Protein AF-A0A6M3LPA4-F1 (afdb_monomer)

Nearest PDB structures (foldseek):
  3vms-assembly1_A  TM=6.986E-01  e=9.659E+00  Staphylococcus aureus subsp. aureus Mu50

Sequence (93 aa):
LSVLPAEGTFVTMKVIRELQSNLGFSEEELRDYNVRQEEGKVFWDAANDALKQKGVEIGPKAKDIIVLALSKLSEEKKLRMEHIPLYEKFIGE

Organism: NCBI:txid1070528

Solvent-accessible surface area (backbone atoms only — not comparable to full-atom values): 5877 Å² total; per-residue (Å²): 123,96,62,65,73,94,73,76,53,73,68,56,51,52,49,51,52,50,51,53,57,66,72,42,78,49,77,65,50,39,61,75,33,56,59,41,80,55,97,92,41,78,45,58,59,82,83,45,85,79,73,55,83,75,81,72,82,71,52,70,71,52,47,51,52,50,44,52,37,51,50,50,30,51,76,68,69,65,68,47,81,89,44,48,69,56,43,38,74,68,64,62,122

Radius of gyration: 15.98 Å; Cα contacts (8 Å, |Δi|>4): 52; chains: 1; bounding box: 36×34×41 Å

Secondary structure (DSSP, 8-state):
-TTS-SS--HHHHHHHHHHHHHHSPPHHHHHHTT-EEETTEEE--TT-TT---------HHHHHHHHHHHHHHHHTT---GGGHHHHHHHH--

Foldseek 3Di:
DVLQDPDDDPVSVVLVVVLVVLPDADPVRCVVQVWDQDPNDTDTNPVDPVVPPPPRDRDPVNLVSSQVSLVVCVVVVVDDPVCVVVCCVSVVD

Mean predicted aligned error: 9.64 Å

Structure (mmCIF, N/CA/C/O backbone):
data_AF-A0A6M3LPA4-F1
#
_entry.id   AF-A0A6M3LPA4-F1
#
loop_
_atom_site.group_PDB
_atom_site.id
_atom_site.type_symbol
_atom_site.label_atom_id
_atom_site.label_alt_id
_atom_site.label_comp_id
_atom_site.label_asym_id
_atom_site.label_entity_id
_atom_site.label_seq_id
_atom_site.pdbx_PDB_ins_code
_atom_site.Cartn_x
_atom_site.Cartn_y
_atom_site.Cartn_z
_atom_site.occupancy
_atom_site.B_iso_or_equiv
_atom_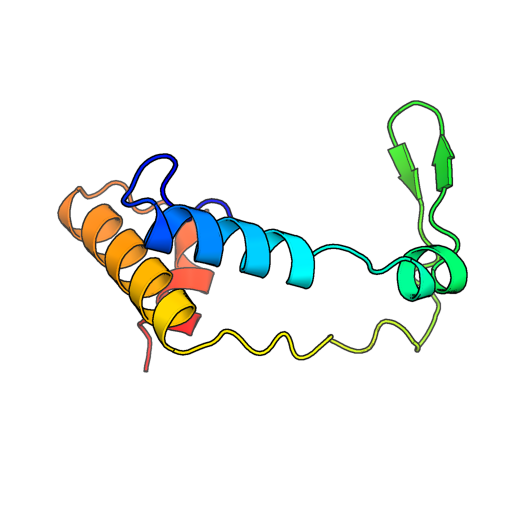site.auth_seq_id
_atom_site.auth_comp_id
_atom_site.auth_asym_id
_atom_site.auth_atom_id
_atom_site.pdbx_PDB_model_num
ATOM 1 N N . LEU A 1 1 ? -1.084 -5.365 -2.245 1.00 59.16 1 LEU A N 1
ATOM 2 C CA . LEU A 1 1 ? -1.202 -4.928 -0.834 1.00 59.16 1 LEU A CA 1
ATOM 3 C C . LEU A 1 1 ? -2.214 -5.816 -0.120 1.00 59.16 1 LEU A C 1
ATOM 5 O O . LEU A 1 1 ? -3.399 -5.695 -0.400 1.00 59.16 1 LEU A O 1
ATOM 9 N N . SER A 1 2 ? -1.766 -6.676 0.793 1.00 61.88 2 SER A N 1
ATOM 10 C CA . SER A 1 2 ? -2.629 -7.616 1.538 1.00 61.88 2 SER A CA 1
ATOM 11 C C . SER A 1 2 ? -3.424 -6.978 2.690 1.00 61.88 2 SER A C 1
ATOM 13 O O . SER A 1 2 ? -4.119 -7.672 3.419 1.00 61.88 2 SER A O 1
ATOM 15 N N . VAL A 1 3 ? -3.312 -5.658 2.858 1.00 70.44 3 VAL A N 1
ATOM 16 C CA . VAL A 1 3 ? -3.897 -4.874 3.961 1.00 70.44 3 VAL A CA 1
ATOM 17 C C . VAL A 1 3 ? -5.164 -4.117 3.531 1.00 70.44 3 VAL A C 1
ATOM 19 O O . VAL A 1 3 ? -5.857 -3.523 4.351 1.00 70.44 3 VAL A O 1
ATOM 22 N N . LEU A 1 4 ? -5.482 -4.123 2.234 1.00 75.06 4 LEU A N 1
ATOM 23 C CA . LEU A 1 4 ? -6.655 -3.423 1.717 1.00 75.06 4 LEU A CA 1
ATOM 24 C C . LEU A 1 4 ? -7.938 -4.108 2.220 1.00 75.06 4 LEU A C 1
ATOM 26 O O . LEU A 1 4 ? -8.020 -5.338 2.170 1.00 75.06 4 LEU A O 1
ATOM 30 N N . PRO A 1 5 ? -8.936 -3.345 2.699 1.00 73.06 5 PRO A N 1
ATOM 31 C CA . PRO A 1 5 ? -10.165 -3.931 3.212 1.00 73.06 5 PRO A CA 1
ATOM 32 C C . PRO A 1 5 ? -10.946 -4.612 2.082 1.00 73.06 5 PRO A C 1
ATOM 34 O O . PRO A 1 5 ? -11.062 -4.074 0.980 1.00 73.06 5 PRO A O 1
ATOM 37 N N . ALA A 1 6 ? -11.487 -5.799 2.368 1.00 72.94 6 ALA A N 1
ATOM 38 C CA . ALA A 1 6 ? -12.291 -6.565 1.413 1.00 72.94 6 ALA A CA 1
ATOM 39 C C . ALA A 1 6 ? -13.687 -5.954 1.190 1.00 72.94 6 ALA A C 1
ATOM 41 O O . ALA A 1 6 ? -14.289 -6.147 0.136 1.00 72.94 6 ALA A O 1
ATOM 42 N N . GLU A 1 7 ? -14.186 -5.199 2.171 1.00 74.25 7 GLU A N 1
ATOM 43 C CA . G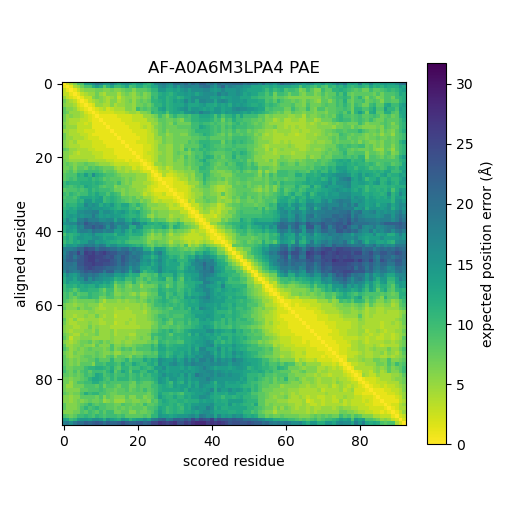LU A 1 7 ? -15.522 -4.608 2.182 1.00 74.25 7 GLU A CA 1
ATOM 44 C C . GLU A 1 7 ? -15.459 -3.166 2.711 1.00 74.25 7 GLU A C 1
ATOM 46 O O . GLU A 1 7 ? -14.635 -2.831 3.566 1.00 74.25 7 GLU A O 1
ATOM 51 N N . GLY A 1 8 ? -16.327 -2.288 2.204 1.00 76.44 8 GLY A N 1
ATOM 52 C CA . GLY A 1 8 ? -16.349 -0.876 2.579 1.00 76.44 8 GLY A CA 1
ATOM 53 C C . GLY A 1 8 ? -17.389 -0.071 1.805 1.00 76.44 8 GLY A C 1
ATOM 54 O O . GLY A 1 8 ? -18.229 -0.620 1.093 1.00 76.44 8 GLY A O 1
ATOM 55 N N . THR A 1 9 ? -17.341 1.256 1.932 1.00 81.06 9 THR A N 1
ATOM 56 C CA . THR A 1 9 ? -18.247 2.141 1.179 1.00 81.06 9 THR A CA 1
ATOM 57 C C . THR A 1 9 ? -17.937 2.104 -0.321 1.00 81.06 9 THR A C 1
ATOM 59 O O . THR A 1 9 ? -16.802 1.838 -0.715 1.00 81.06 9 THR A O 1
ATOM 62 N N . PHE A 1 10 ? -18.909 2.449 -1.175 1.00 77.94 10 PHE A N 1
ATOM 63 C CA . PHE A 1 10 ? -18.698 2.530 -2.628 1.00 77.94 10 PHE A CA 1
ATOM 64 C C . PHE A 1 10 ? -17.473 3.382 -3.000 1.00 77.94 10 PHE A C 1
ATOM 66 O O . PHE A 1 10 ? -16.673 2.980 -3.841 1.00 77.94 10 PHE A O 1
ATOM 73 N N . VAL A 1 11 ? -17.285 4.522 -2.325 1.00 77.94 11 VAL A N 1
ATOM 74 C CA . VAL A 1 11 ? -16.135 5.416 -2.531 1.00 77.94 11 VAL A CA 1
ATOM 75 C C . VAL A 1 11 ? -14.827 4.721 -2.145 1.00 77.94 11 VAL A C 1
ATOM 77 O O . VAL A 1 11 ? -13.868 4.770 -2.910 1.00 77.94 11 VAL A O 1
ATOM 80 N N . THR A 1 12 ? -14.797 4.027 -1.005 1.00 76.44 12 THR A N 1
ATOM 81 C CA . THR A 1 12 ? -13.638 3.238 -0.555 1.00 76.44 12 THR A CA 1
ATOM 82 C C . THR A 1 12 ? -13.270 2.162 -1.576 1.00 76.44 12 THR A C 1
ATOM 84 O O . THR A 1 12 ? -12.110 2.065 -1.970 1.00 76.44 12 THR A O 1
ATOM 87 N N . MET A 1 13 ? -14.254 1.408 -2.073 1.00 83.06 13 MET A N 1
ATOM 88 C CA . MET A 1 13 ? -14.023 0.350 -3.061 1.00 83.06 13 MET A CA 1
ATOM 89 C C . MET A 1 13 ? -13.547 0.904 -4.410 1.00 83.06 13 MET A C 1
ATOM 91 O O . MET A 1 13 ? -12.680 0.310 -5.049 1.00 83.06 13 MET A O 1
ATOM 95 N N . LYS A 1 14 ? -14.057 2.070 -4.832 1.00 81.25 14 LYS A N 1
ATOM 96 C CA . LYS A 1 14 ? -13.601 2.779 -6.041 1.00 81.25 14 LYS A CA 1
ATOM 97 C C . LYS A 1 14 ? -12.126 3.177 -5.941 1.00 81.25 14 LYS A C 1
ATOM 99 O O . LYS A 1 14 ? -11.380 2.928 -6.882 1.00 81.25 14 LYS A O 1
ATOM 104 N N . VAL A 1 15 ? -11.713 3.729 -4.799 1.00 80.44 15 VAL A N 1
ATOM 105 C CA . VAL A 1 15 ? -10.320 4.139 -4.543 1.00 80.44 15 VAL A CA 1
ATOM 106 C C . VAL A 1 15 ? -9.384 2.929 -4.481 1.00 80.44 15 VAL A C 1
ATOM 108 O O . VAL A 1 15 ? -8.300 2.961 -5.054 1.00 80.44 15 VAL A O 1
ATOM 111 N N . ILE A 1 16 ? -9.808 1.835 -3.841 1.00 80.69 16 ILE A N 1
ATOM 112 C CA . ILE A 1 16 ? -9.038 0.582 -3.792 1.00 80.69 16 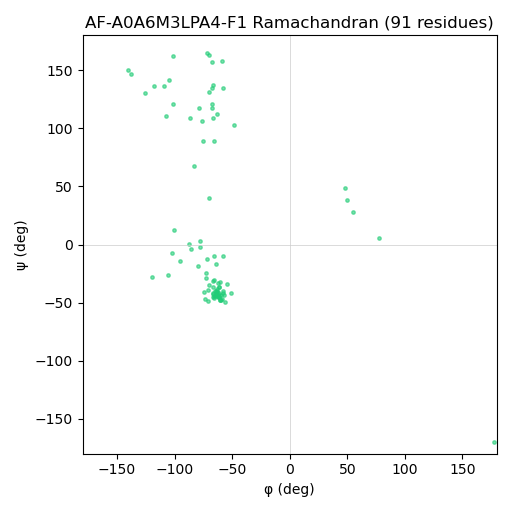ILE A CA 1
ATOM 113 C C . ILE A 1 16 ? -8.822 0.017 -5.197 1.00 80.69 16 ILE A C 1
ATOM 115 O O . ILE A 1 16 ? -7.702 -0.360 -5.537 1.00 80.69 16 ILE A O 1
ATOM 119 N N . ARG A 1 17 ? -9.873 -0.008 -6.023 1.00 80.81 17 ARG A N 1
ATOM 120 C CA . ARG A 1 17 ? -9.795 -0.483 -7.410 1.00 80.81 17 ARG A CA 1
ATOM 121 C C . ARG A 1 17 ? -8.839 0.361 -8.252 1.00 80.81 17 ARG A C 1
ATOM 123 O O . ARG A 1 17 ? -8.079 -0.187 -9.042 1.00 80.81 17 ARG A O 1
ATOM 130 N N . GLU A 1 18 ? -8.870 1.677 -8.082 1.00 80.25 18 GLU A N 1
ATOM 131 C CA . GLU A 1 18 ? -7.968 2.599 -8.777 1.00 80.25 18 GLU A CA 1
ATOM 132 C C . GLU A 1 18 ? -6.511 2.394 -8.344 1.00 80.25 18 GLU A C 1
ATOM 134 O O . GLU A 1 18 ? -5.627 2.258 -9.184 1.00 80.25 18 GLU A O 1
ATOM 139 N N . LEU A 1 19 ? -6.266 2.244 -7.041 1.00 78.75 19 LEU A N 1
ATOM 140 C CA . LEU A 1 19 ? -4.938 1.953 -6.507 1.00 78.75 19 LEU A CA 1
ATOM 141 C C . LEU A 1 19 ? -4.401 0.598 -6.993 1.00 78.75 19 LEU A C 1
ATOM 143 O O . LEU A 1 19 ? -3.230 0.495 -7.345 1.00 78.75 19 LEU A O 1
ATOM 147 N N . GLN A 1 20 ? -5.247 -0.433 -7.064 1.00 77.81 20 GLN A N 1
ATOM 148 C CA . GLN A 1 20 ? -4.879 -1.727 -7.651 1.00 77.81 20 GLN A CA 1
ATOM 149 C C . GLN A 1 20 ? -4.541 -1.607 -9.139 1.00 77.81 20 GLN A C 1
ATOM 151 O O . GLN A 1 20 ? -3.571 -2.213 -9.583 1.00 77.81 20 GLN A O 1
ATOM 156 N N . SER A 1 21 ? -5.300 -0.807 -9.890 1.00 78.62 21 SER A N 1
ATOM 157 C CA . SER A 1 21 ? -5.022 -0.545 -11.303 1.00 78.62 21 SER A CA 1
ATOM 158 C C . SER A 1 21 ? -3.696 0.193 -11.498 1.00 78.62 21 SER A C 1
ATOM 160 O O . SER A 1 21 ? -2.948 -0.146 -12.405 1.00 78.62 21 SER A O 1
ATOM 162 N N . ASN A 1 22 ? -3.381 1.159 -10.631 1.00 75.38 22 ASN A N 1
ATOM 163 C CA . ASN A 1 22 ? -2.144 1.944 -10.710 1.00 75.38 22 ASN A CA 1
ATOM 164 C C . ASN A 1 22 ? -0.896 1.149 -10.297 1.00 75.38 22 ASN A C 1
ATOM 166 O O . ASN A 1 22 ? 0.202 1.439 -10.769 1.00 75.38 22 ASN A O 1
ATOM 170 N N . LEU A 1 23 ? -1.058 0.167 -9.406 1.00 74.25 23 LEU A N 1
ATOM 171 C CA . LEU A 1 23 ? -0.000 -0.772 -9.016 1.00 74.25 23 LEU A CA 1
ATOM 172 C C . LEU A 1 23 ? 0.204 -1.900 -10.032 1.00 74.25 23 LEU A C 1
ATOM 174 O O . LEU A 1 23 ? 1.229 -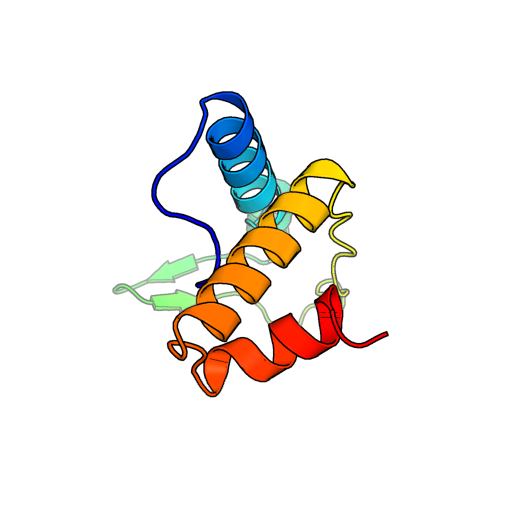2.578 -9.980 1.00 74.25 23 LEU A O 1
ATOM 178 N N . GLY A 1 24 ? -0.780 -2.140 -10.899 1.00 71.69 24 GLY A N 1
ATOM 179 C CA . GLY A 1 24 ? -0.660 -3.076 -12.006 1.00 71.69 24 GLY A CA 1
ATOM 180 C C . GLY A 1 24 ? 0.256 -2.545 -13.109 1.00 71.69 24 GLY A C 1
ATOM 181 O O . GLY A 1 24 ? 0.557 -1.352 -13.175 1.00 71.69 24 GLY A O 1
ATOM 182 N N . PHE A 1 25 ? 0.677 -3.449 -13.992 1.00 72.56 25 PHE A N 1
ATOM 183 C CA . PHE A 1 25 ? 1.393 -3.081 -15.209 1.00 72.56 25 PHE A CA 1
ATOM 184 C C . PHE A 1 25 ? 0.440 -2.372 -16.179 1.00 72.56 25 PHE A C 1
ATOM 186 O O . PHE A 1 25 ? -0.655 -2.874 -16.446 1.00 72.56 25 PHE A O 1
ATOM 193 N N . SER A 1 26 ? 0.851 -1.224 -16.717 1.00 73.19 26 SER A N 1
ATOM 194 C CA . SER A 1 26 ? 0.179 -0.611 -17.867 1.00 73.19 26 SER A CA 1
ATOM 195 C C . SER A 1 26 ? 0.421 -1.429 -19.143 1.00 73.19 26 SER A C 1
ATOM 197 O O . SER A 1 26 ? 1.338 -2.245 -19.208 1.00 73.19 26 SER A O 1
ATOM 199 N N . GLU A 1 27 ? -0.381 -1.216 -20.190 1.00 73.00 27 GLU A N 1
ATOM 200 C CA . GLU A 1 27 ? -0.176 -1.897 -21.482 1.00 73.00 27 GLU A CA 1
ATOM 201 C C . GLU A 1 27 ? 1.189 -1.578 -22.111 1.00 73.00 27 GLU A C 1
ATOM 203 O O . GLU A 1 27 ? 1.787 -2.432 -22.766 1.00 73.00 27 GLU A O 1
ATOM 208 N N . GLU A 1 28 ? 1.692 -0.365 -21.884 1.00 71.94 28 GLU A N 1
ATOM 209 C CA . GLU A 1 28 ? 3.029 0.060 -22.306 1.00 71.94 28 GLU A CA 1
ATOM 210 C C . GLU A 1 28 ? 4.108 -0.712 -21.536 1.00 71.94 28 GLU A C 1
ATOM 212 O O . GLU A 1 28 ? 4.995 -1.298 -22.147 1.00 71.94 28 GLU A O 1
ATOM 217 N N . GLU A 1 29 ? 3.960 -0.847 -20.215 1.00 71.12 29 GLU A N 1
ATOM 218 C CA . GLU A 1 29 ? 4.863 -1.633 -19.367 1.00 71.12 29 GLU A CA 1
ATOM 219 C C . GLU A 1 29 ? 4.840 -3.127 -19.716 1.00 71.12 29 GLU A C 1
ATOM 221 O O . GLU A 1 29 ? 5.883 -3.771 -19.762 1.00 71.12 29 GLU A O 1
ATOM 226 N N . LEU A 1 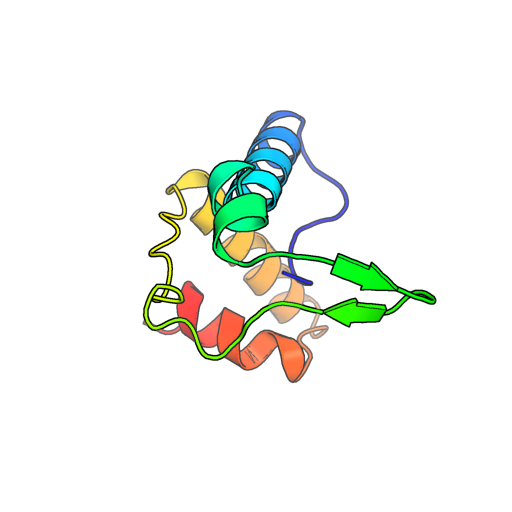30 ? 3.672 -3.699 -20.014 1.00 74.19 30 LEU A N 1
ATOM 227 C CA . LEU A 1 30 ? 3.567 -5.098 -20.443 1.00 74.19 30 LEU A CA 1
ATOM 228 C C . LEU A 1 30 ? 4.337 -5.355 -21.745 1.00 74.19 30 LEU A C 1
ATOM 230 O O . LEU A 1 30 ? 4.937 -6.422 -21.907 1.00 74.19 30 LEU A O 1
ATOM 234 N N . ARG A 1 31 ? 4.328 -4.376 -22.659 1.00 73.25 31 ARG A N 1
ATOM 235 C CA . ARG A 1 31 ? 5.059 -4.427 -23.927 1.00 73.25 31 ARG A CA 1
ATOM 236 C C . ARG A 1 31 ? 6.560 -4.235 -23.717 1.00 73.25 31 ARG A C 1
ATOM 238 O O . ARG A 1 31 ? 7.335 -5.030 -24.243 1.00 73.25 31 ARG A O 1
ATOM 245 N N . ASP A 1 32 ? 6.952 -3.239 -22.929 1.00 73.19 32 ASP A N 1
ATOM 246 C CA . ASP A 1 32 ? 8.353 -2.885 -22.677 1.00 73.19 32 ASP A CA 1
ATOM 247 C C . ASP A 1 32 ? 9.080 -3.936 -21.823 1.00 73.19 32 ASP A C 1
ATOM 249 O O . ASP A 1 32 ? 10.254 -4.233 -22.053 1.00 73.19 32 ASP A O 1
ATOM 253 N N . TYR A 1 33 ? 8.376 -4.558 -20.872 1.00 70.38 33 TYR A N 1
ATOM 254 C CA . TYR A 1 33 ? 8.902 -5.641 -20.033 1.00 70.38 33 TYR A CA 1
ATOM 255 C C . TYR A 1 33 ? 8.739 -7.033 -20.653 1.00 70.38 33 TYR A C 1
ATOM 257 O O . TYR A 1 33 ? 9.143 -8.017 -20.027 1.00 70.38 33 TYR A O 1
ATOM 265 N N . ASN A 1 34 ? 8.165 -7.117 -21.865 1.00 75.56 34 ASN A N 1
ATOM 266 C CA . ASN A 1 34 ? 7.974 -8.356 -22.623 1.00 75.56 34 ASN A CA 1
ATOM 267 C C . ASN A 1 34 ? 7.365 -9.459 -21.740 1.00 75.56 34 ASN A C 1
ATOM 269 O O . ASN A 1 34 ? 7.884 -10.574 -21.659 1.00 75.56 34 ASN A O 1
ATOM 273 N N . VAL A 1 35 ? 6.296 -9.111 -21.013 1.00 74.94 35 VAL A N 1
ATOM 274 C CA . VAL A 1 35 ? 5.691 -10.002 -20.018 1.00 74.94 35 VAL A CA 1
ATOM 275 C C . VAL A 1 35 ? 5.063 -11.193 -20.733 1.00 74.94 35 VAL A C 1
ATOM 277 O O . VAL A 1 35 ? 4.128 -11.044 -21.521 1.00 74.94 35 VAL A O 1
ATOM 280 N N . ARG A 1 36 ? 5.572 -12.393 -20.453 1.00 78.19 36 ARG A N 1
ATOM 281 C CA . ARG A 1 36 ? 5.101 -13.654 -21.034 1.00 78.19 36 ARG A CA 1
ATOM 282 C C . ARG A 1 36 ? 4.567 -14.560 -19.947 1.00 78.19 36 ARG A C 1
ATOM 284 O O . ARG A 1 36 ? 5.175 -14.714 -18.891 1.00 78.19 36 ARG A O 1
ATOM 291 N N . GLN A 1 37 ? 3.426 -15.178 -20.218 1.00 75.81 37 GLN A N 1
ATOM 292 C CA . GLN A 1 37 ? 2.853 -16.188 -19.344 1.00 75.81 37 GLN A CA 1
ATOM 293 C C . GLN A 1 37 ? 3.010 -17.555 -20.011 1.00 75.81 37 GLN A C 1
ATOM 295 O O . GLN A 1 37 ? 2.364 -17.828 -21.019 1.00 75.81 37 GLN A O 1
ATOM 300 N N . GLU A 1 38 ? 3.866 -18.406 -19.452 1.00 80.12 38 GLU A N 1
ATOM 301 C CA . GLU A 1 38 ? 4.080 -19.782 -19.913 1.00 80.12 38 GLU A CA 1
ATOM 302 C C . GLU A 1 38 ? 3.877 -20.747 -18.741 1.00 80.12 38 GLU A C 1
ATOM 304 O O . GLU A 1 38 ? 4.402 -20.535 -17.648 1.00 80.12 38 GLU A O 1
ATOM 309 N N . GLU A 1 39 ? 3.067 -21.790 -18.952 1.00 72.06 39 GLU A N 1
ATOM 310 C CA . GLU A 1 39 ? 2.801 -22.866 -17.977 1.00 72.06 39 GLU A CA 1
ATOM 311 C C . GLU A 1 39 ? 2.420 -22.383 -16.560 1.00 72.06 39 GLU A C 1
ATOM 313 O O . GLU A 1 39 ? 2.823 -22.950 -15.544 1.00 72.06 3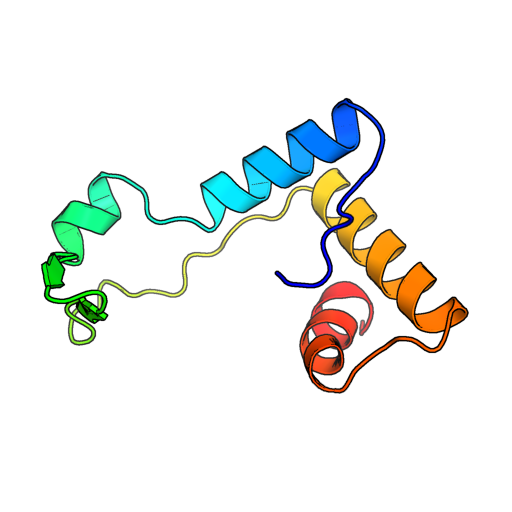9 GLU A O 1
ATOM 318 N N . GLY A 1 40 ? 1.642 -21.299 -16.472 1.00 76.25 40 GLY A N 1
ATOM 319 C CA . GLY A 1 40 ? 1.201 -20.730 -15.193 1.00 76.25 40 GLY A CA 1
ATOM 320 C C . GLY A 1 40 ? 2.268 -19.914 -14.453 1.00 76.25 40 GLY A C 1
ATOM 321 O O . GLY A 1 40 ? 2.010 -19.444 -13.345 1.00 76.25 40 GLY A O 1
ATOM 322 N N . LYS A 1 41 ? 3.440 -19.698 -15.059 1.00 75.50 41 LYS A N 1
ATOM 323 C CA . LYS A 1 41 ? 4.485 -18.796 -14.568 1.00 75.50 41 LYS A CA 1
ATOM 324 C C . LYS A 1 41 ? 4.504 -17.525 -15.406 1.00 75.50 41 LYS A C 1
ATOM 326 O O . LYS A 1 41 ? 4.297 -17.557 -16.616 1.00 75.50 41 LYS A O 1
ATOM 331 N N . VAL A 1 42 ? 4.734 -16.399 -14.742 1.00 76.19 42 VAL A N 1
ATOM 332 C CA . VAL A 1 42 ? 4.890 -15.100 -15.396 1.00 76.19 42 VAL A CA 1
ATOM 333 C C . VAL A 1 42 ? 6.382 -14.798 -15.460 1.00 76.19 42 VAL A C 1
ATOM 335 O O . VAL A 1 42 ? 7.047 -14.763 -14.426 1.00 76.19 42 VAL A O 1
ATOM 338 N N . PHE A 1 43 ? 6.891 -14.609 -16.671 1.00 77.38 43 PHE A N 1
ATOM 339 C CA . PHE A 1 43 ? 8.262 -14.216 -16.959 1.00 77.38 43 PHE A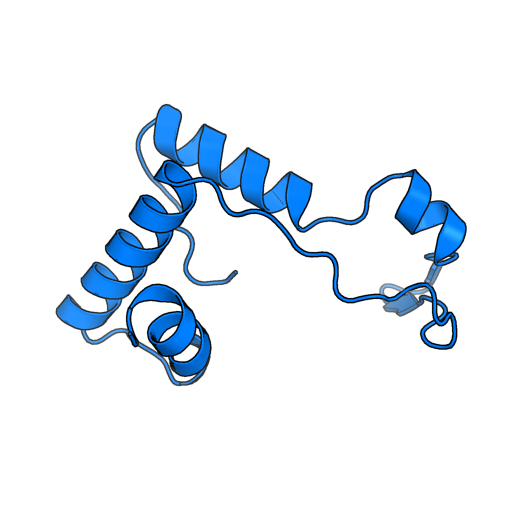 CA 1
ATOM 340 C C . PHE A 1 43 ? 8.263 -12.774 -17.465 1.00 77.38 43 PHE A C 1
ATOM 342 O O . PHE A 1 43 ? 7.421 -12.393 -18.276 1.00 77.38 43 PHE A O 1
ATOM 349 N N . TRP A 1 44 ? 9.203 -11.972 -16.981 1.00 78.44 44 TRP A N 1
ATOM 350 C CA . TRP A 1 44 ? 9.449 -10.615 -17.460 1.00 78.44 44 TRP A CA 1
ATOM 351 C C . TRP A 1 44 ? 10.955 -10.371 -17.506 1.00 78.44 44 TRP A C 1
ATOM 353 O O . TRP A 1 44 ? 11.708 -10.953 -16.717 1.00 78.44 44 TRP A O 1
ATOM 363 N N . ASP A 1 45 ? 11.403 -9.517 -18.424 1.00 74.25 45 ASP A N 1
ATOM 364 C CA . ASP A 1 45 ? 12.824 -9.206 -18.584 1.00 74.25 45 ASP A CA 1
ATOM 365 C C . ASP A 1 45 ? 13.305 -8.271 -17.460 1.00 74.25 45 ASP A C 1
ATOM 367 O O . ASP A 1 45 ? 13.288 -7.046 -17.566 1.00 74.25 45 ASP A O 1
ATOM 371 N N . ALA A 1 46 ? 13.757 -8.871 -16.353 1.00 61.59 46 ALA A N 1
ATOM 372 C CA . ALA A 1 46 ? 14.271 -8.174 -15.168 1.00 61.59 46 ALA A CA 1
ATOM 373 C C . ALA A 1 46 ? 15.583 -7.391 -15.402 1.00 61.59 46 ALA A C 1
ATOM 375 O O . ALA A 1 46 ? 16.018 -6.644 -14.529 1.00 61.59 46 ALA A O 1
ATOM 376 N N . ALA A 1 47 ? 16.226 -7.579 -16.559 1.00 56.06 47 ALA A N 1
ATOM 377 C CA . ALA A 1 47 ? 17.496 -6.951 -16.929 1.00 56.06 47 ALA A CA 1
ATOM 378 C C . ALA A 1 47 ? 17.337 -5.557 -17.563 1.00 56.06 47 ALA A C 1
ATOM 380 O O . ALA A 1 47 ? 18.334 -4.901 -17.860 1.00 56.06 47 ALA A O 1
ATOM 381 N N . ASN A 1 48 ? 16.102 -5.101 -17.788 1.00 56.59 48 ASN A N 1
ATOM 382 C CA . ASN A 1 48 ? 15.850 -3.772 -18.326 1.00 56.59 48 ASN A CA 1
ATOM 383 C C . ASN A 1 48 ? 15.991 -2.712 -17.220 1.00 56.59 48 ASN A C 1
ATOM 385 O O . ASN A 1 48 ? 15.193 -2.666 -16.286 1.00 56.59 48 ASN A O 1
ATOM 389 N N . ASP A 1 49 ? 16.956 -1.800 -17.376 1.00 52.38 49 ASP A N 1
ATOM 390 C CA . ASP A 1 49 ? 17.174 -0.597 -16.540 1.00 52.38 49 ASP A CA 1
ATOM 391 C C . ASP A 1 49 ? 15.936 0.339 -16.499 1.00 52.38 49 ASP A C 1
ATOM 393 O O . ASP A 1 49 ? 15.845 1.281 -15.711 1.00 52.38 49 ASP A O 1
ATOM 397 N N . ALA A 1 50 ? 14.946 0.061 -17.356 1.00 51.72 50 ALA A N 1
ATOM 398 C CA . ALA A 1 50 ? 13.623 0.674 -17.370 1.00 51.72 50 ALA A CA 1
ATOM 399 C C . ALA A 1 50 ? 12.719 0.242 -16.199 1.00 51.72 50 ALA A C 1
ATOM 401 O O . ALA A 1 50 ? 11.733 0.927 -15.943 1.00 51.72 50 ALA A O 1
ATOM 402 N N . LEU A 1 51 ? 13.077 -0.800 -15.430 1.00 54.19 51 LEU A N 1
ATOM 403 C CA . LEU A 1 51 ? 12.449 -1.166 -14.145 1.00 54.19 51 LEU A CA 1
ATOM 404 C C . LEU A 1 51 ? 12.779 -0.155 -13.033 1.00 54.19 51 LEU A C 1
ATOM 406 O O . LEU A 1 51 ? 13.043 -0.503 -11.878 1.00 54.19 51 LEU A O 1
ATOM 410 N N . LYS A 1 52 ? 12.780 1.133 -13.377 1.00 54.84 52 LYS A N 1
ATOM 411 C CA . LYS A 1 52 ? 12.853 2.215 -12.411 1.00 54.84 52 LYS A CA 1
ATOM 412 C C . LYS A 1 52 ? 11.676 2.056 -11.471 1.00 54.84 52 LYS A C 1
ATOM 414 O O . LYS A 1 52 ? 10.553 1.812 -11.905 1.00 54.84 52 LYS A O 1
ATOM 419 N N . GLN A 1 53 ? 11.952 2.193 -10.177 1.00 55.97 53 GLN A N 1
ATOM 420 C CA . GLN A 1 53 ? 10.931 2.229 -9.141 1.00 55.97 53 GLN A CA 1
ATOM 421 C C . GLN A 1 53 ? 9.852 3.225 -9.567 1.00 55.97 53 GLN A C 1
ATOM 423 O O . GLN A 1 53 ? 10.062 4.438 -9.517 1.00 55.97 53 GLN A O 1
ATOM 428 N N . LYS A 1 54 ? 8.715 2.711 -10.043 1.00 60.53 54 LYS A N 1
ATOM 429 C CA . LYS A 1 54 ? 7.576 3.543 -10.397 1.00 60.53 54 LYS A CA 1
ATOM 430 C C . LYS A 1 54 ? 7.134 4.211 -9.108 1.00 60.53 54 LYS A C 1
ATOM 432 O O . LYS A 1 54 ? 6.684 3.543 -8.174 1.00 60.53 54 LYS A O 1
ATOM 437 N N . GLY A 1 55 ? 7.317 5.524 -9.039 1.00 57.69 55 GLY A N 1
ATOM 438 C CA . GLY A 1 55 ? 6.743 6.339 -7.983 1.00 57.69 55 GLY A CA 1
ATOM 439 C C . GLY A 1 55 ? 5.233 6.294 -8.140 1.00 57.69 55 GLY A C 1
ATOM 440 O O . GLY A 1 55 ? 4.664 7.080 -8.887 1.00 57.69 55 GLY A O 1
ATOM 441 N N . VAL A 1 56 ? 4.583 5.323 -7.505 1.00 66.25 56 VAL A N 1
ATOM 442 C CA . VAL A 1 56 ? 3.124 5.267 -7.480 1.00 66.25 56 VAL A CA 1
ATOM 443 C C . VAL A 1 56 ? 2.664 6.322 -6.488 1.00 66.25 56 VAL A C 1
ATOM 445 O O . VAL A 1 56 ? 2.818 6.154 -5.276 1.00 66.25 56 VAL A O 1
ATOM 448 N N . GLU A 1 57 ? 2.126 7.425 -7.003 1.00 65.81 57 GLU A N 1
ATOM 449 C CA . GLU A 1 57 ? 1.489 8.438 -6.170 1.00 65.81 57 GLU A CA 1
ATOM 450 C C . GLU A 1 57 ? 0.217 7.854 -5.552 1.00 65.81 57 GLU A C 1
ATOM 452 O O . GLU A 1 57 ? -0.790 7.596 -6.214 1.00 65.81 57 GLU A O 1
ATOM 457 N N . ILE A 1 58 ? 0.274 7.616 -4.245 1.00 72.44 58 ILE A N 1
ATOM 458 C CA . ILE A 1 58 ? -0.886 7.211 -3.461 1.00 72.44 58 ILE A CA 1
ATOM 459 C C . ILE A 1 58 ? -1.598 8.490 -3.033 1.00 72.44 58 ILE A C 1
ATOM 461 O O . ILE A 1 58 ? -1.104 9.230 -2.184 1.00 72.44 58 ILE A O 1
ATOM 465 N N . GLY A 1 59 ? -2.768 8.745 -3.619 1.00 77.56 59 GLY A N 1
ATOM 466 C CA . GLY A 1 59 ? -3.581 9.907 -3.265 1.00 77.56 59 GLY A CA 1
ATOM 467 C C . GLY A 1 59 ? -3.976 9.930 -1.775 1.00 77.56 59 GLY A C 1
ATOM 468 O O . GLY A 1 59 ? -4.046 8.876 -1.134 1.00 77.56 59 GLY A O 1
ATOM 469 N N . PRO A 1 60 ? -4.310 11.108 -1.213 1.00 76.31 60 PRO A N 1
ATOM 470 C CA . PRO A 1 60 ? -4.554 11.287 0.223 1.00 76.31 60 PRO A CA 1
ATOM 471 C C . PRO A 1 60 ? -5.658 10.367 0.761 1.00 76.31 60 PRO A C 1
ATOM 473 O O . PRO A 1 60 ? -5.454 9.680 1.755 1.00 76.31 60 PRO A O 1
ATOM 476 N N . LYS A 1 61 ? -6.777 10.224 0.034 1.00 76.31 61 LYS A N 1
ATOM 477 C CA . LYS A 1 61 ? -7.859 9.295 0.414 1.00 76.31 61 LYS A CA 1
ATOM 478 C C . LYS A 1 61 ? -7.416 7.833 0.449 1.00 76.31 61 LYS A C 1
ATOM 480 O O . LYS A 1 61 ? -7.898 7.065 1.275 1.00 76.31 61 LYS A O 1
ATOM 485 N N . ALA A 1 62 ? -6.541 7.428 -0.469 1.00 76.06 62 ALA A N 1
ATOM 486 C CA . ALA A 1 62 ? -6.025 6.066 -0.505 1.00 76.06 62 ALA A CA 1
ATOM 487 C C . ALA A 1 62 ? -5.066 5.815 0.667 1.00 76.06 62 ALA A C 1
ATOM 489 O O . ALA A 1 62 ? -5.136 4.758 1.293 1.00 76.06 62 ALA A O 1
ATOM 490 N N . LYS A 1 63 ? -4.240 6.812 1.011 1.00 80.62 63 LYS A N 1
ATOM 491 C CA . LYS A 1 63 ? -3.393 6.790 2.208 1.00 80.62 63 LYS A CA 1
ATOM 492 C C . LYS A 1 63 ? -4.237 6.666 3.479 1.00 80.62 63 LYS A C 1
ATOM 494 O O . LYS A 1 63 ? -3.965 5.774 4.277 1.00 80.62 63 LYS A O 1
ATOM 499 N N . ASP A 1 64 ? -5.297 7.463 3.618 1.00 82.62 64 ASP A N 1
ATOM 500 C CA . ASP A 1 64 ? -6.208 7.400 4.770 1.00 82.62 64 ASP A CA 1
ATOM 501 C C . ASP A 1 64 ? -6.844 6.014 4.925 1.00 82.62 64 ASP A C 1
ATOM 503 O O . ASP A 1 64 ? -6.915 5.480 6.030 1.00 82.62 64 ASP A O 1
ATOM 507 N N . ILE A 1 65 ? -7.265 5.390 3.819 1.00 81.25 65 ILE A N 1
ATOM 508 C CA . ILE A 1 65 ? -7.829 4.032 3.839 1.00 81.25 65 ILE A CA 1
ATOM 509 C C . ILE A 1 65 ? -6.788 3.009 4.311 1.00 81.25 65 ILE A C 1
ATOM 511 O O . ILE A 1 65 ? -7.120 2.135 5.112 1.00 81.25 65 ILE A O 1
ATOM 515 N N . ILE A 1 66 ? -5.541 3.107 3.837 1.00 81.00 66 ILE A N 1
ATOM 516 C CA . ILE A 1 66 ? -4.457 2.192 4.222 1.00 81.00 66 ILE A CA 1
ATOM 517 C C . ILE A 1 66 ? -4.107 2.360 5.704 1.00 81.00 66 ILE A C 1
ATOM 519 O O . ILE A 1 66 ? -4.013 1.364 6.417 1.00 81.00 66 ILE A O 1
ATOM 523 N N . VAL A 1 67 ? -3.972 3.601 6.179 1.00 83.38 67 VAL A N 1
ATOM 524 C CA . VAL A 1 67 ? -3.712 3.907 7.594 1.00 83.38 67 VAL A CA 1
ATOM 525 C C . VAL A 1 67 ? -4.848 3.387 8.467 1.00 83.38 67 VAL A C 1
ATOM 527 O O . VAL A 1 67 ? -4.599 2.678 9.433 1.00 83.38 67 VAL A O 1
ATOM 530 N N . LEU A 1 68 ? -6.103 3.650 8.099 1.00 83.56 68 LEU A N 1
ATOM 531 C CA . LEU A 1 68 ? -7.265 3.195 8.862 1.00 83.56 68 LEU A CA 1
ATOM 532 C C . LEU A 1 68 ? -7.357 1.662 8.908 1.00 83.56 68 LEU A C 1
ATOM 534 O O . LEU A 1 68 ? -7.688 1.098 9.951 1.00 83.56 68 LEU A O 1
ATOM 538 N N . ALA A 1 69 ? -7.033 0.974 7.810 1.00 81.50 69 ALA A N 1
ATOM 539 C CA . ALA A 1 69 ? -6.983 -0.486 7.772 1.00 81.50 69 ALA A CA 1
ATOM 540 C C . ALA A 1 69 ? -5.848 -1.058 8.643 1.00 81.50 69 ALA A C 1
ATOM 542 O O . ALA A 1 69 ? -6.074 -2.012 9.390 1.00 81.50 69 ALA A O 1
ATOM 543 N N . LEU A 1 70 ? -4.653 -0.458 8.597 1.00 81.19 70 LEU A N 1
ATOM 544 C CA . LEU A 1 70 ? -3.512 -0.831 9.442 1.00 81.19 70 LEU A CA 1
ATOM 545 C C . LEU A 1 70 ? -3.795 -0.591 10.931 1.00 81.19 70 LEU A C 1
ATOM 547 O O . LEU A 1 70 ? -3.516 -1.469 11.747 1.00 81.19 70 LEU A O 1
ATOM 551 N N . SER A 1 71 ? -4.395 0.549 11.283 1.00 81.75 71 SER A N 1
ATOM 552 C CA . SER A 1 71 ? -4.782 0.872 12.660 1.00 81.75 71 SER A CA 1
ATOM 553 C C . SER A 1 71 ? -5.813 -0.117 13.196 1.00 81.75 71 SER A C 1
ATOM 555 O O . SER A 1 71 ? -5.617 -0.661 14.278 1.00 81.75 71 SER A O 1
ATOM 557 N N . LYS A 1 72 ? -6.845 -0.458 12.410 1.00 83.06 72 LYS A N 1
ATOM 558 C CA . LYS A 1 72 ? -7.818 -1.496 12.791 1.00 83.06 72 LYS A CA 1
ATOM 559 C C . LYS A 1 72 ? -7.166 -2.861 13.007 1.00 83.06 72 LYS A C 1
ATOM 561 O O . LYS A 1 72 ? -7.457 -3.532 13.988 1.00 83.06 72 LYS A O 1
ATOM 566 N N . LEU A 1 73 ? -6.253 -3.274 12.126 1.00 79.75 73 LEU A N 1
ATOM 567 C CA . LEU A 1 73 ? -5.508 -4.531 12.289 1.00 79.75 73 LEU A CA 1
ATOM 568 C C . LEU A 1 73 ? -4.634 -4.540 13.553 1.00 79.75 73 LEU A C 1
ATOM 570 O O . LEU A 1 73 ? -4.452 -5.601 14.156 1.00 79.75 73 LEU A O 1
ATOM 574 N N . SER A 1 74 ? -4.102 -3.378 13.942 1.00 80.81 74 SER A N 1
ATOM 575 C CA . SER A 1 74 ? -3.319 -3.191 15.167 1.00 80.81 74 SER A CA 1
ATOM 576 C C . SER A 1 74 ? -4.206 -3.282 16.411 1.00 80.81 74 SER A C 1
ATOM 578 O O . SER A 1 74 ? -3.920 -4.073 17.311 1.00 80.81 74 SER A O 1
ATOM 580 N N . GLU A 1 75 ? -5.340 -2.571 16.416 1.00 84.62 75 GLU A N 1
ATOM 581 C CA . GLU A 1 75 ? -6.356 -2.628 17.479 1.00 84.62 75 GLU A CA 1
ATOM 582 C C . GLU A 1 75 ? -6.897 -4.052 17.674 1.00 84.62 75 GLU A C 1
ATOM 584 O O . GLU A 1 75 ? -7.043 -4.525 18.801 1.00 84.62 75 GLU A O 1
ATOM 589 N N . GLU A 1 76 ? -7.118 -4.780 16.578 1.00 84.94 76 GLU A N 1
ATOM 590 C CA . GLU A 1 76 ? -7.567 -6.173 16.596 1.00 84.94 76 GLU A CA 1
ATOM 591 C C . GLU A 1 76 ? -6.455 -7.189 16.923 1.00 84.94 76 GLU A C 1
ATOM 593 O O . GLU A 1 76 ? -6.731 -8.388 16.991 1.00 84.94 76 GLU A O 1
ATOM 598 N N . LYS A 1 77 ? -5.201 -6.751 17.119 1.00 80.81 77 LYS A N 1
ATOM 599 C CA . LYS A 1 77 ? -4.015 -7.609 17.336 1.00 80.81 77 LYS A CA 1
ATOM 600 C C . LYS A 1 77 ? -3.792 -8.658 16.235 1.00 80.81 77 LYS A C 1
ATOM 602 O O . LYS A 1 77 ? -3.202 -9.710 16.475 1.00 80.81 77 LYS A O 1
ATOM 607 N N . LYS A 1 78 ? -4.244 -8.376 15.010 1.00 81.94 78 LYS A N 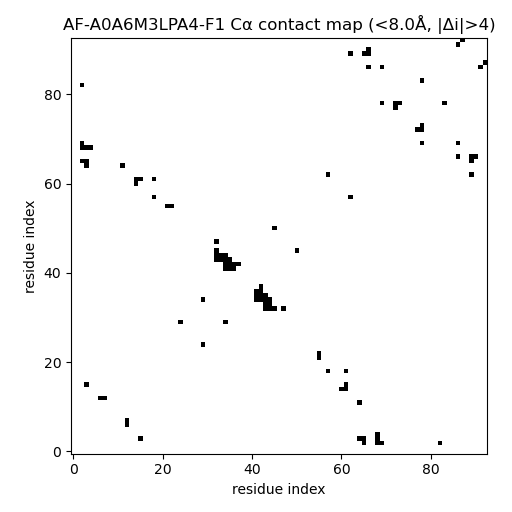1
ATOM 608 C CA . LYS A 1 78 ? -4.100 -9.243 13.823 1.00 81.94 78 LYS A CA 1
ATOM 609 C C . LYS A 1 78 ? -2.965 -8.795 12.901 1.00 81.94 78 LYS A C 1
ATOM 611 O O . LYS A 1 78 ? -2.867 -9.258 11.761 1.00 81.94 78 LYS A O 1
ATOM 616 N N . LEU A 1 79 ? -2.115 -7.884 13.370 1.00 78.88 79 LEU A N 1
ATOM 617 C CA . LEU A 1 79 ? -0.941 -7.438 12.634 1.00 78.88 79 LEU A CA 1
ATOM 618 C C . LEU A 1 79 ? 0.060 -8.592 12.533 1.00 78.88 79 LEU A C 1
ATOM 620 O O . LEU A 1 79 ? 0.496 -9.153 13.535 1.00 78.88 79 LEU A O 1
ATOM 624 N N . ARG A 1 80 ? 0.387 -8.980 11.302 1.00 79.50 80 ARG A N 1
ATOM 625 C CA . ARG A 1 80 ? 1.333 -10.057 11.012 1.00 79.50 80 ARG A CA 1
ATOM 626 C C . ARG A 1 80 ? 2.672 -9.448 10.619 1.00 79.50 80 ARG A C 1
ATOM 628 O O . ARG A 1 80 ? 2.721 -8.289 10.216 1.00 79.50 80 ARG A O 1
ATOM 635 N N . MET A 1 81 ? 3.741 -10.238 10.676 1.00 75.50 81 MET A N 1
ATOM 636 C CA . MET A 1 81 ? 5.095 -9.788 10.306 1.00 75.50 81 MET A CA 1
ATOM 637 C C . MET A 1 81 ? 5.151 -9.198 8.885 1.00 75.50 81 MET A C 1
ATOM 639 O O . MET A 1 81 ? 5.842 -8.218 8.641 1.00 75.50 81 MET A O 1
ATOM 643 N N . GLU A 1 82 ? 4.344 -9.731 7.969 1.00 77.50 82 GLU A N 1
ATOM 644 C CA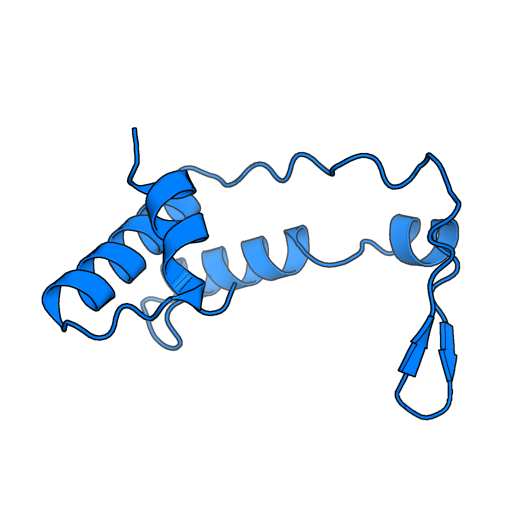 . GLU A 1 82 ? 4.161 -9.241 6.594 1.00 77.50 82 GLU A CA 1
ATOM 645 C C . GLU A 1 82 ? 3.553 -7.825 6.493 1.00 77.50 82 GLU A C 1
ATOM 647 O O . GLU A 1 82 ? 3.672 -7.170 5.458 1.00 77.50 82 GLU A O 1
ATOM 652 N N . HIS A 1 83 ? 2.938 -7.317 7.564 1.00 77.62 83 HIS A N 1
ATOM 653 C CA . HIS A 1 83 ? 2.366 -5.971 7.625 1.00 77.62 83 HIS A CA 1
ATOM 654 C C . HIS A 1 83 ? 3.317 -4.934 8.236 1.00 77.62 83 HIS A C 1
ATOM 656 O O . HIS A 1 83 ? 3.063 -3.746 8.060 1.00 77.62 83 HIS A O 1
ATOM 662 N N . ILE A 1 84 ? 4.407 -5.345 8.898 1.00 77.19 84 ILE A N 1
ATOM 663 C CA . ILE A 1 84 ? 5.365 -4.431 9.552 1.00 77.19 84 ILE A CA 1
ATOM 664 C C . ILE A 1 84 ? 5.945 -3.399 8.564 1.00 77.19 84 ILE A C 1
ATOM 666 O O . ILE A 1 84 ? 5.823 -2.209 8.846 1.00 77.19 84 ILE A O 1
ATOM 670 N N . PRO A 1 85 ? 6.451 -3.777 7.369 1.00 79.25 85 PRO A N 1
ATOM 671 C CA . PRO A 1 85 ? 7.044 -2.800 6.448 1.00 79.25 85 PRO A CA 1
ATOM 672 C C . PRO A 1 85 ? 6.024 -1.790 5.905 1.00 79.25 85 PRO A C 1
ATOM 674 O O . PRO A 1 85 ? 6.358 -0.651 5.591 1.00 79.25 85 PRO A O 1
ATOM 677 N N . LEU A 1 86 ? 4.759 -2.207 5.773 1.00 77.94 86 LEU A N 1
ATOM 678 C CA . LEU A 1 86 ? 3.667 -1.318 5.375 1.00 77.94 86 LEU A CA 1
ATOM 679 C C . LEU A 1 86 ? 3.275 -0.398 6.534 1.00 77.94 86 LEU A C 1
ATOM 681 O O . LEU A 1 86 ? 3.050 0.788 6.322 1.00 77.94 86 LEU A O 1
ATOM 685 N N . TYR A 1 87 ? 3.223 -0.926 7.754 1.00 77.62 87 TYR A N 1
ATOM 686 C CA . TYR A 1 87 ? 2.930 -0.144 8.947 1.00 77.62 87 TYR A CA 1
ATOM 687 C C . TYR A 1 87 ? 3.967 0.963 9.152 1.00 77.62 87 TYR A C 1
ATOM 689 O O . TYR A 1 87 ? 3.592 2.121 9.285 1.00 77.62 87 TYR A O 1
ATOM 697 N N . GLU A 1 88 ? 5.258 0.647 9.066 1.00 80.38 88 GLU A N 1
ATOM 698 C CA . GLU A 1 88 ? 6.332 1.643 9.145 1.00 80.38 88 GLU A CA 1
ATOM 699 C C . GLU A 1 88 ? 6.236 2.669 8.009 1.00 80.38 88 GLU A C 1
ATOM 701 O O . GLU A 1 88 ? 6.286 3.861 8.256 1.00 80.38 88 GLU A O 1
ATOM 706 N N . LYS A 1 89 ? 5.974 2.248 6.767 1.00 77.56 89 LYS A N 1
ATOM 707 C CA . LYS A 1 89 ? 5.887 3.182 5.631 1.00 77.56 89 LYS A CA 1
ATOM 708 C C . LYS A 1 89 ? 4.695 4.150 5.686 1.00 77.56 89 LYS A C 1
ATOM 710 O O . LYS A 1 89 ? 4.768 5.236 5.114 1.00 77.56 89 LYS A O 1
ATOM 715 N N . PHE A 1 90 ? 3.569 3.738 6.271 1.00 75.06 90 PHE A N 1
ATOM 716 C CA . PHE A 1 90 ? 2.328 4.528 6.264 1.00 75.06 90 PHE A CA 1
ATOM 717 C C . PHE A 1 90 ? 2.002 5.198 7.604 1.00 75.06 90 PHE A C 1
ATOM 719 O O . PHE A 1 90 ? 1.301 6.209 7.594 1.00 75.06 90 PHE A O 1
ATOM 726 N N . ILE A 1 91 ? 2.477 4.637 8.718 1.00 76.25 91 ILE A N 1
ATOM 727 C CA . ILE A 1 91 ? 2.232 5.105 10.094 1.00 76.25 91 ILE A CA 1
ATOM 728 C C . ILE A 1 91 ? 3.547 5.471 10.800 1.00 76.25 91 ILE A C 1
ATOM 730 O O . ILE A 1 91 ? 3.537 6.321 11.682 1.00 76.25 91 ILE A O 1
ATOM 734 N N . GLY A 1 92 ? 4.668 4.847 10.431 1.00 62.16 92 GLY A N 1
ATOM 735 C CA . GLY A 1 92 ? 5.994 5.135 10.978 1.00 62.16 92 GLY A CA 1
ATOM 736 C C . GLY A 1 92 ? 6.682 6.325 10.310 1.00 62.16 92 GLY A C 1
ATOM 737 O O . GLY A 1 92 ? 7.691 6.146 9.640 1.00 62.16 92 GLY A O 1
ATOM 738 N N . GLU A 1 93 ? 6.128 7.516 10.530 1.00 44.56 93 GLU A N 1
ATOM 739 C CA . GLU A 1 93 ? 6.831 8.794 10.759 1.00 44.56 93 GLU A CA 1
ATOM 740 C C . GLU A 1 93 ? 5.882 9.745 11.502 1.00 44.56 93 GLU A C 1
ATOM 742 O O . GLU A 1 93 ? 4.759 9.985 10.994 1.00 44.56 93 GLU A O 1
#

pLDDT: mean 74.08, std 8.49, range [44.56, 84.94]